Protein AF-A0A973TZC6-F1 (afdb_monomer)

Radius of gyration: 16.36 Å; Cα contacts (8 Å, |Δi|>4): 238; chains: 1; bounding box: 35×30×50 Å

pLDDT: mean 94.46, std 5.79, range [71.88, 98.69]

Secondary structure (DSSP, 8-state):
---TTS-HHHHHHHHHHHHHH-EEEEEEE-SS-EE-SS-EE-TT-EEEEETTEEEEEE-TTS-HHHHHHHHHHHHHTT--SEEEEEE-TTPPTTHHHHHHHHHHHH-TT-EEEEEE---SS-SEEEEE-

Nearest PDB structures (foldseek):
  6w6b-assembly1_A-2  TM=8.109E-01  e=1.548E-09  Staphylococcus aureus
  7w7h-assembly1_A  TM=8.227E-01  e=3.099E-09  Streptococcus suis 05ZYH33
  7w7h-assembly1_B  TM=8.315E-01  e=3.989E-09  Streptococcus suis 05ZYH33
  2dyy-assembly1_A  TM=4.878E-01  e=4.419E-02  Pyrococcus horikoshii
  8grw-assembly1_A  TM=5.339E-01  e=7.102E-01  Spiroplasma melliferum KC3

Solvent-accessible surface area (backbone atoms only — not comparable to full-atom values): 7081 Å² total; per-residue (Å²): 117,84,55,96,90,54,57,72,69,58,32,52,49,52,45,50,50,52,62,68,62,45,44,50,33,36,32,28,64,34,85,50,70,47,83,52,91,76,43,76,48,42,58,48,21,34,34,28,26,48,82,86,40,60,73,42,78,44,61,59,87,55,62,65,40,62,52,48,43,54,45,48,53,60,59,44,72,83,51,58,46,37,39,40,37,31,32,14,68,75,38,65,87,63,36,68,55,50,40,52,58,47,34,59,72,79,38,67,79,42,46,79,49,77,44,90,59,62,38,84,78,32,32,30,39,36,38,36,68

Mean predicted aligned error: 4.31 Å

Foldseek 3Di:
DDDPPDDVVVVVVVVVVVVVLKKKKFKFADCAWDQAPVGIDHGQWIFIDTPNGTPDTGHNPDDSLVVVLVSVVVVCVVHFAEKEKEAEPPADPCSLVSNVVSCCPPPVSHYYHYDHNHHDGTRMMIMGD

Sequence (129 aa):
VHSPSRRAGDDAVAMAEAAAATRRGEVAVSDREAITWVGRCRPGDLLGMVDGEVVLIEPGDAEVGALACRLVDRMLASGGELVTVLLGRAAPDGVERVLEDHLRVAHPEVELAAYDGGQRDALLIVGVE

Structure (mmCIF, N/CA/C/O backbone):
data_AF-A0A973TZC6-F1
#
_entry.id   AF-A0A973TZC6-F1
#
loop_
_atom_site.group_PDB
_atom_site.id
_atom_site.type_symbol
_atom_site.label_atom_id
_atom_site.label_alt_id
_atom_site.label_comp_id
_atom_site.label_asym_id
_atom_site.label_entity_id
_atom_site.label_seq_id
_atom_site.pdbx_PDB_ins_code
_atom_site.Cartn_x
_atom_site.Cartn_y
_atom_site.Cartn_z
_atom_site.occupancy
_atom_site.B_iso_or_equiv
_atom_site.auth_seq_id
_atom_site.auth_comp_id
_atom_site.auth_asym_id
_atom_site.auth_atom_id
_atom_site.pdbx_PDB_model_num
ATOM 1 N N . VAL A 1 1 ? 13.410 -1.635 -21.135 1.00 71.88 1 VAL A N 1
ATOM 2 C CA . VAL A 1 1 ? 13.694 -3.091 -21.237 1.00 71.88 1 VAL A CA 1
ATOM 3 C C . VAL A 1 1 ? 14.216 -3.517 -22.617 1.00 71.88 1 VAL A C 1
ATOM 5 O O . VAL A 1 1 ? 15.305 -4.075 -22.668 1.00 71.88 1 VAL A O 1
ATOM 8 N N . HIS A 1 2 ? 13.549 -3.180 -23.732 1.00 77.81 2 HIS A N 1
ATOM 9 C CA . HIS A 1 2 ? 14.018 -3.514 -25.092 1.00 77.81 2 HIS A CA 1
ATOM 10 C C . HIS A 1 2 ? 15.199 -2.652 -25.584 1.00 77.81 2 HIS A C 1
ATOM 12 O O . HIS A 1 2 ? 15.253 -1.444 -25.335 1.00 77.81 2 HIS A O 1
ATOM 18 N N . SER A 1 3 ? 16.130 -3.246 -26.334 1.00 77.12 3 SER A N 1
ATOM 19 C CA . SER A 1 3 ? 17.076 -2.504 -27.180 1.00 77.12 3 SER A CA 1
ATOM 20 C C . SER A 1 3 ? 17.293 -3.220 -28.516 1.00 77.12 3 SER A C 1
ATOM 22 O O . SER A 1 3 ? 17.674 -4.387 -28.503 1.00 77.12 3 SER A O 1
ATOM 24 N N . PRO A 1 4 ? 17.157 -2.535 -29.669 1.00 75.81 4 PRO A N 1
ATOM 25 C CA . PRO A 1 4 ? 17.226 -3.175 -30.991 1.00 75.81 4 PRO A CA 1
ATOM 26 C C . PRO A 1 4 ? 18.561 -3.868 -31.308 1.00 75.81 4 PRO A C 1
ATOM 28 O O . PRO A 1 4 ? 18.628 -4.708 -32.199 1.00 75.81 4 PRO A O 1
ATOM 31 N N . SER A 1 5 ? 19.633 -3.492 -30.607 1.00 83.38 5 SER A N 1
ATOM 32 C CA . SER A 1 5 ? 20.976 -4.064 -30.739 1.00 83.38 5 SER A CA 1
ATOM 33 C C . SER A 1 5 ? 21.244 -5.261 -29.815 1.00 83.38 5 SER A C 1
ATOM 35 O O . SER A 1 5 ? 22.277 -5.914 -29.972 1.00 83.38 5 SER A O 1
ATOM 37 N N . ARG A 1 6 ? 20.349 -5.555 -28.858 1.00 78.50 6 ARG A N 1
ATOM 38 C CA . ARG A 1 6 ? 20.434 -6.705 -27.942 1.00 78.50 6 ARG A CA 1
ATOM 39 C C . ARG A 1 6 ? 19.660 -7.902 -28.488 1.00 78.50 6 ARG A C 1
ATOM 41 O O . ARG A 1 6 ? 18.758 -7.763 -29.313 1.00 78.50 6 ARG A O 1
ATOM 48 N N . ARG A 1 7 ? 20.027 -9.110 -28.047 1.00 85.81 7 ARG A N 1
ATOM 49 C CA . ARG A 1 7 ? 19.280 -10.321 -28.409 1.00 85.81 7 ARG A CA 1
ATOM 50 C C . ARG A 1 7 ? 17.976 -10.352 -27.619 1.00 85.81 7 ARG A C 1
ATOM 52 O O . ARG A 1 7 ? 17.956 -10.009 -26.444 1.00 85.81 7 ARG A O 1
ATOM 59 N N . ALA A 1 8 ? 16.916 -10.878 -28.227 1.00 83.88 8 ALA A N 1
ATOM 60 C CA . ALA A 1 8 ? 15.622 -11.029 -27.557 1.00 83.88 8 ALA A CA 1
ATOM 61 C C . ALA A 1 8 ? 15.699 -11.852 -26.252 1.00 83.88 8 ALA A C 1
ATOM 63 O O . ALA A 1 8 ? 14.941 -11.600 -25.323 1.00 83.88 8 ALA A O 1
ATOM 64 N N . GLY A 1 9 ? 16.629 -12.813 -26.160 1.00 85.56 9 GLY A N 1
ATOM 65 C CA . GLY A 1 9 ? 16.868 -13.566 -24.924 1.00 85.56 9 GLY A CA 1
ATOM 66 C C . GLY A 1 9 ? 17.383 -12.697 -23.772 1.00 85.56 9 GLY A C 1
ATOM 67 O O . GLY A 1 9 ? 16.962 -12.894 -22.638 1.00 85.56 9 GLY A O 1
ATOM 68 N N . ASP A 1 10 ? 18.221 -11.701 -24.064 1.00 85.00 10 ASP A N 1
ATOM 69 C CA . ASP A 1 10 ? 18.746 -10.774 -23.055 1.00 85.00 10 ASP A CA 1
ATOM 70 C C . ASP A 1 10 ? 17.639 -9.828 -22.569 1.00 85.00 10 ASP A C 1
ATOM 72 O O . ASP A 1 10 ? 17.547 -9.523 -21.383 1.00 85.00 10 ASP A O 1
ATOM 76 N N . ASP A 1 11 ? 16.750 -9.410 -23.476 1.00 85.38 11 ASP A N 1
ATOM 77 C CA . ASP A 1 11 ? 15.562 -8.631 -23.119 1.00 85.38 11 ASP A CA 1
ATOM 78 C C . ASP A 1 11 ? 14.616 -9.433 -22.215 1.00 85.38 11 ASP A C 1
ATOM 80 O O . ASP A 1 11 ? 14.095 -8.885 -21.249 1.00 85.38 11 ASP A O 1
ATOM 84 N N . ALA A 1 12 ? 14.428 -10.731 -22.478 1.00 87.06 12 ALA A N 1
ATOM 85 C CA . ALA A 1 12 ? 13.601 -11.595 -21.636 1.00 87.06 12 ALA A CA 1
ATOM 86 C C . ALA A 1 12 ? 14.176 -11.753 -20.218 1.00 87.06 12 ALA A C 1
ATOM 88 O O . ALA A 1 12 ? 13.416 -11.725 -19.251 1.00 87.06 12 ALA A O 1
ATOM 89 N N . VAL A 1 13 ? 15.503 -11.871 -20.084 1.00 87.88 13 VAL A N 1
ATOM 90 C CA . VAL A 1 13 ? 16.173 -11.894 -18.773 1.00 87.88 13 VAL A CA 1
ATOM 91 C C . VAL A 1 13 ? 15.980 -10.562 -18.055 1.00 87.88 13 VAL A C 1
ATOM 93 O O . VAL A 1 13 ? 15.507 -10.560 -16.925 1.00 87.88 13 VAL A O 1
ATOM 96 N N . ALA A 1 14 ? 16.231 -9.437 -18.727 1.00 85.25 14 ALA A N 1
ATOM 97 C CA . ALA A 1 14 ? 16.044 -8.113 -18.136 1.00 85.25 14 ALA A CA 1
ATOM 98 C C . ALA A 1 14 ? 14.584 -7.850 -17.716 1.00 85.25 14 ALA A C 1
ATOM 100 O O . ALA A 1 14 ? 14.337 -7.232 -16.685 1.00 85.25 14 ALA A O 1
ATOM 101 N N . MET A 1 15 ? 13.601 -8.333 -18.487 1.00 85.56 15 MET A N 1
ATOM 102 C CA . MET A 1 15 ? 12.182 -8.273 -18.112 1.00 85.56 15 MET A CA 1
ATOM 103 C C . MET A 1 15 ? 11.881 -9.122 -16.877 1.00 85.56 15 MET A C 1
ATOM 105 O O . MET A 1 15 ? 11.141 -8.679 -16.003 1.00 85.56 15 MET A O 1
ATOM 109 N N . ALA A 1 16 ? 12.438 -10.331 -16.802 1.00 86.00 16 ALA A N 1
ATOM 110 C CA . ALA A 1 16 ? 12.255 -11.208 -15.653 1.00 86.00 16 ALA A CA 1
ATOM 111 C C . ALA A 1 16 ? 12.906 -10.632 -14.387 1.00 86.00 16 ALA A C 1
ATOM 113 O O . ALA A 1 16 ? 12.303 -10.687 -13.321 1.00 86.00 16 ALA A O 1
ATOM 114 N N . GLU A 1 17 ? 14.098 -10.044 -14.508 1.00 86.38 17 GLU A N 1
ATOM 115 C CA . GLU A 1 17 ? 14.784 -9.355 -13.410 1.00 86.38 17 GLU A CA 1
ATOM 116 C C . GLU A 1 17 ? 13.987 -8.142 -12.925 1.00 86.38 17 GLU A C 1
ATOM 118 O O . GLU A 1 17 ? 13.787 -7.998 -11.722 1.00 86.38 17 GLU A O 1
ATOM 123 N N . ALA A 1 18 ? 13.463 -7.320 -13.840 1.00 82.94 18 ALA A N 1
ATOM 124 C CA . ALA A 1 18 ? 12.602 -6.195 -13.484 1.00 82.94 18 ALA A CA 1
ATOM 125 C C . ALA A 1 18 ? 11.326 -6.663 -12.767 1.00 82.94 18 ALA A C 1
ATOM 127 O O . ALA A 1 18 ? 10.998 -6.156 -11.700 1.00 82.94 18 ALA A O 1
ATOM 128 N N . ALA A 1 19 ? 10.651 -7.693 -13.291 1.00 82.50 19 ALA A N 1
ATOM 129 C CA . ALA A 1 19 ? 9.469 -8.269 -12.651 1.00 82.50 19 ALA A CA 1
ATOM 130 C C . ALA A 1 19 ? 9.777 -8.816 -11.245 1.00 82.50 19 ALA A C 1
ATOM 132 O O . ALA A 1 19 ? 8.990 -8.626 -10.321 1.00 82.50 19 ALA A O 1
ATOM 133 N N . ALA A 1 20 ? 10.931 -9.465 -11.067 1.00 81.56 20 ALA A N 1
ATOM 134 C CA . ALA A 1 20 ? 11.373 -9.985 -9.775 1.00 81.56 20 ALA A CA 1
ATOM 135 C C . ALA A 1 20 ? 11.792 -8.886 -8.782 1.00 81.56 20 ALA A C 1
ATOM 137 O O . ALA A 1 20 ? 11.775 -9.125 -7.577 1.00 81.56 20 ALA A O 1
ATOM 138 N N . ALA A 1 21 ? 12.180 -7.706 -9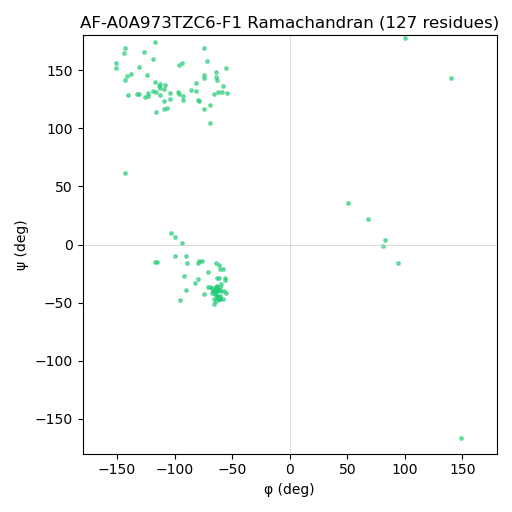.271 1.00 82.25 21 ALA A N 1
ATOM 139 C CA . ALA A 1 21 ? 12.541 -6.563 -8.438 1.00 82.25 21 ALA A CA 1
ATOM 140 C C . ALA A 1 21 ? 11.317 -5.803 -7.898 1.00 82.25 21 ALA A C 1
ATOM 142 O O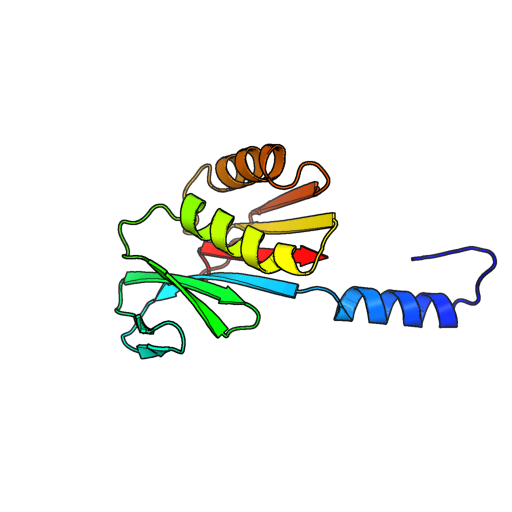 . ALA A 1 21 ? 11.465 -5.043 -6.936 1.00 82.25 21 ALA A O 1
ATOM 143 N N . THR A 1 22 ? 10.131 -6.026 -8.481 1.00 87.25 22 THR A N 1
ATOM 144 C CA . THR A 1 22 ? 8.889 -5.402 -8.015 1.00 87.25 22 THR A CA 1
ATOM 145 C C . THR A 1 22 ? 8.563 -5.840 -6.590 1.00 87.25 22 THR A C 1
ATOM 147 O O . THR A 1 22 ? 8.599 -7.024 -6.250 1.00 87.25 22 THR A O 1
ATOM 150 N N . ARG A 1 23 ? 8.256 -4.867 -5.733 1.00 93.69 23 ARG A N 1
ATOM 151 C CA . ARG A 1 23 ? 7.879 -5.094 -4.333 1.00 93.69 23 ARG A CA 1
ATOM 152 C C . ARG A 1 23 ? 6.401 -4.819 -4.156 1.00 93.69 23 ARG A C 1
ATOM 154 O O . ARG A 1 23 ? 5.897 -3.813 -4.656 1.00 93.69 23 ARG A O 1
ATOM 161 N N . ARG A 1 24 ? 5.712 -5.676 -3.400 1.00 95.88 24 ARG A N 1
ATOM 162 C CA . ARG A 1 24 ? 4.282 -5.526 -3.124 1.00 95.88 24 ARG A CA 1
ATOM 163 C C . ARG A 1 24 ? 4.048 -5.131 -1.673 1.00 95.88 24 ARG A C 1
ATOM 165 O O . ARG A 1 24 ? 4.562 -5.757 -0.751 1.00 95.88 24 ARG A O 1
ATOM 172 N N . GLY A 1 25 ? 3.189 -4.143 -1.479 1.00 97.88 25 GLY A N 1
ATOM 173 C CA . GLY A 1 25 ? 2.626 -3.789 -0.188 1.00 97.88 25 GLY A CA 1
ATOM 174 C C . GLY A 1 25 ? 1.107 -3.744 -0.229 1.00 97.88 25 GLY A C 1
ATOM 175 O O . GLY A 1 25 ? 0.490 -3.734 -1.296 1.00 97.88 25 GLY A O 1
ATOM 176 N N . GLU A 1 26 ? 0.490 -3.716 0.941 1.00 98.25 26 GLU A N 1
ATOM 177 C CA . GLU A 1 26 ? -0.945 -3.496 1.070 1.00 98.25 26 GLU A CA 1
ATOM 178 C C . GLU A 1 26 ? -1.302 -2.823 2.395 1.00 98.25 26 GLU A C 1
ATOM 180 O O . GLU A 1 26 ? -0.608 -2.970 3.403 1.00 98.25 26 GLU A O 1
ATOM 185 N N . VAL A 1 27 ? -2.408 -2.084 2.374 1.00 98.56 27 VAL A N 1
ATOM 186 C CA . VAL A 1 27 ? -3.064 -1.551 3.566 1.00 98.56 27 VAL A CA 1
ATOM 187 C C . VAL A 1 27 ? -4.408 -2.248 3.711 1.00 98.56 27 VAL A C 1
ATOM 189 O O . VAL A 1 27 ? -5.192 -2.271 2.762 1.00 98.56 27 VAL A O 1
ATOM 192 N N . ALA A 1 28 ? -4.691 -2.802 4.886 1.00 98.12 28 ALA A N 1
ATOM 193 C CA . ALA A 1 28 ? -5.931 -3.525 5.166 1.00 98.12 28 ALA A CA 1
ATOM 194 C C . ALA A 1 28 ? -6.408 -3.292 6.604 1.00 98.12 28 ALA A C 1
ATOM 196 O O . ALA A 1 28 ? -5.653 -2.821 7.451 1.00 98.12 28 ALA A O 1
ATOM 197 N N . VAL A 1 29 ? -7.665 -3.639 6.882 1.00 98.12 29 VAL A N 1
ATOM 198 C CA . VAL A 1 29 ? -8.225 -3.638 8.239 1.00 98.12 29 VAL A CA 1
ATOM 199 C C . VAL A 1 29 ? -8.133 -5.054 8.797 1.00 98.12 29 VAL A C 1
ATOM 201 O O . VAL A 1 29 ? -8.568 -6.002 8.145 1.00 98.12 29 VAL A O 1
ATOM 204 N N . SER A 1 30 ? -7.589 -5.212 10.000 1.00 97.62 30 SER A N 1
ATOM 205 C CA . SER A 1 30 ? -7.522 -6.512 10.666 1.00 97.62 30 SER A CA 1
ATOM 206 C C . SER A 1 30 ? -8.927 -7.010 11.008 1.00 97.62 30 SER A C 1
ATOM 208 O O . SER A 1 30 ? -9.706 -6.309 11.652 1.00 97.62 30 SER A O 1
ATOM 210 N N . ASP A 1 31 ? -9.258 -8.242 10.637 1.00 96.12 31 ASP A N 1
ATOM 211 C CA . ASP A 1 31 ? -10.537 -8.886 10.966 1.00 96.12 31 ASP A CA 1
ATOM 212 C C . ASP A 1 31 ? -10.500 -9.643 12.304 1.00 96.12 31 ASP A C 1
ATOM 214 O O . ASP A 1 31 ? -11.535 -9.989 12.880 1.00 96.12 31 ASP A O 1
ATOM 218 N N . ARG A 1 32 ? -9.293 -9.894 12.816 1.00 95.25 32 ARG A N 1
ATOM 219 C CA . ARG A 1 32 ? -9.036 -10.730 13.988 1.00 95.25 32 ARG A CA 1
ATOM 220 C C . ARG A 1 32 ? -7.902 -10.182 14.844 1.00 95.25 32 ARG A C 1
ATOM 222 O O . ARG A 1 32 ? -7.163 -9.283 14.454 1.00 95.25 32 ARG A O 1
ATOM 229 N N . GLU A 1 33 ? -7.769 -10.756 16.032 1.00 97.12 33 GLU A N 1
ATOM 230 C CA . GLU A 1 33 ? -6.623 -10.521 16.907 1.00 97.12 33 GLU A CA 1
ATOM 231 C C . GLU A 1 33 ? -5.477 -11.477 16.547 1.00 97.12 33 GLU A C 1
ATOM 233 O O . GLU A 1 33 ? -5.699 -12.682 16.391 1.00 97.12 33 GLU A O 1
ATOM 238 N N . ALA A 1 34 ? -4.252 -10.960 16.431 1.00 96.44 34 ALA A N 1
ATOM 239 C CA . ALA A 1 34 ? -3.064 -11.767 16.154 1.00 96.44 34 ALA A CA 1
ATOM 240 C C . ALA A 1 34 ? -1.785 -11.147 16.742 1.00 96.44 34 ALA A C 1
ATOM 242 O O . ALA A 1 34 ? -1.698 -9.941 16.970 1.00 96.44 34 ALA A O 1
ATOM 243 N N . ILE A 1 35 ? -0.773 -11.987 16.984 1.00 97.25 35 ILE A N 1
ATOM 244 C CA . ILE A 1 35 ? 0.596 -11.541 17.279 1.00 97.25 35 ILE A CA 1
ATOM 245 C C . ILE A 1 35 ? 1.373 -11.492 15.966 1.00 97.25 35 ILE A C 1
ATOM 247 O O . ILE A 1 35 ? 1.465 -12.500 15.269 1.00 97.25 35 ILE A O 1
ATOM 251 N N . THR A 1 36 ? 1.939 -10.330 15.660 1.00 95.62 36 THR A N 1
ATOM 252 C CA . THR A 1 36 ? 2.805 -10.075 14.503 1.00 95.62 36 THR A CA 1
ATOM 253 C C . THR A 1 36 ? 4.206 -9.684 14.979 1.00 95.62 36 THR A C 1
ATOM 255 O O . THR A 1 36 ? 4.423 -9.460 16.174 1.00 95.62 36 THR A O 1
ATOM 258 N N . TRP A 1 37 ? 5.153 -9.531 14.053 1.00 91.19 37 TRP A N 1
ATOM 259 C CA . TRP A 1 37 ? 6.494 -9.021 14.358 1.00 91.19 37 TRP A CA 1
ATOM 260 C C . TRP A 1 37 ? 6.503 -7.580 14.882 1.00 91.19 37 TRP A C 1
ATOM 262 O O . TRP A 1 37 ? 7.383 -7.216 15.659 1.00 91.19 37 TRP A O 1
ATOM 272 N N . VAL A 1 38 ? 5.521 -6.770 14.482 1.00 95.62 38 VAL A N 1
ATOM 273 C CA . VAL A 1 38 ? 5.366 -5.373 14.921 1.00 95.62 38 VAL A CA 1
ATOM 274 C C . VAL A 1 38 ? 4.728 -5.301 16.307 1.00 95.62 38 VAL A C 1
ATOM 276 O O . VAL A 1 38 ? 4.992 -4.380 17.077 1.00 95.62 38 VAL A O 1
ATOM 279 N N . GLY A 1 39 ? 3.898 -6.286 16.641 1.00 96.62 39 GLY A N 1
ATOM 280 C CA . GLY A 1 39 ? 3.162 -6.345 17.893 1.00 96.62 39 GLY A CA 1
ATOM 281 C C . GLY A 1 39 ? 1.817 -7.042 17.740 1.00 96.62 39 GLY A C 1
ATOM 282 O O . GLY A 1 39 ? 1.536 -7.708 16.742 1.00 96.62 39 GLY A O 1
ATOM 283 N N . ARG A 1 40 ? 0.971 -6.901 18.759 1.00 97.50 40 ARG A N 1
ATOM 284 C CA . ARG A 1 40 ? -0.396 -7.425 18.732 1.00 97.50 40 ARG A CA 1
ATOM 285 C C . ARG A 1 40 ? -1.288 -6.482 17.924 1.00 97.50 40 ARG A C 1
ATOM 287 O O . ARG A 1 40 ? -1.392 -5.323 18.306 1.00 97.50 40 ARG A O 1
ATOM 294 N N . CYS A 1 41 ? -1.955 -6.992 16.894 1.00 97.81 41 CYS A N 1
ATOM 295 C CA . CYS A 1 41 ? -3.088 -6.310 16.268 1.00 97.81 41 CYS A CA 1
ATOM 296 C C . CYS A 1 41 ? -4.406 -6.837 16.840 1.00 97.81 41 CYS A C 1
ATOM 298 O O . CYS A 1 41 ? -4.485 -7.972 17.325 1.00 97.81 41 CYS A O 1
ATOM 300 N N . ARG A 1 42 ? -5.441 -6.008 16.784 1.00 98.19 42 ARG A N 1
ATOM 301 C CA . ARG A 1 42 ? -6.817 -6.294 17.185 1.00 98.19 42 ARG A CA 1
ATOM 302 C C . ARG A 1 42 ? -7.751 -6.159 15.981 1.00 98.19 42 ARG A C 1
ATOM 304 O O . ARG A 1 42 ? -7.400 -5.476 15.022 1.00 98.19 42 ARG A O 1
ATOM 311 N N . PRO A 1 43 ? -8.952 -6.760 16.028 1.00 98.12 43 PRO A N 1
ATOM 312 C CA . PRO A 1 43 ? -9.972 -6.497 15.022 1.00 98.12 43 PRO A CA 1
ATOM 313 C C . PRO A 1 43 ? -10.245 -4.991 14.909 1.00 98.12 43 PRO A C 1
ATOM 315 O O . PRO A 1 43 ? -10.470 -4.330 15.924 1.00 98.12 43 PRO A O 1
ATOM 318 N N . GLY A 1 44 ? -10.237 -4.470 13.686 1.00 97.88 44 GLY A N 1
ATOM 319 C CA . GLY A 1 44 ? -10.416 -3.054 13.372 1.00 97.88 44 GLY A CA 1
ATOM 320 C C . GLY A 1 44 ? -9.121 -2.256 13.223 1.00 97.88 44 GLY A C 1
ATOM 321 O O . GLY A 1 44 ? -9.178 -1.180 12.640 1.00 97.88 44 GLY A O 1
ATOM 322 N N . ASP A 1 45 ? -7.973 -2.758 13.688 1.00 98.50 45 ASP A N 1
ATOM 323 C CA . ASP A 1 45 ? -6.694 -2.064 13.493 1.00 98.50 45 ASP A CA 1
ATOM 324 C C . ASP A 1 45 ? -6.345 -1.974 12.002 1.00 98.50 45 ASP A C 1
ATOM 326 O O . ASP A 1 45 ? -6.590 -2.908 11.232 1.00 98.50 45 ASP A O 1
ATOM 330 N N . LEU A 1 46 ? -5.727 -0.867 11.600 1.00 98.50 46 LEU A N 1
ATOM 331 C CA . LEU A 1 46 ? -5.156 -0.711 10.273 1.00 98.50 46 LEU A CA 1
ATOM 332 C C . LEU A 1 46 ? -3.779 -1.373 10.220 1.00 98.50 46 LEU A C 1
ATOM 334 O O . LEU A 1 46 ? -2.921 -1.153 11.076 1.00 98.50 46 LEU A O 1
ATOM 338 N N . LEU A 1 47 ? -3.554 -2.169 9.183 1.00 98.56 47 LEU A N 1
ATOM 339 C CA . LEU A 1 47 ? -2.323 -2.912 8.958 1.00 98.56 47 LEU A CA 1
ATOM 340 C C . LEU A 1 47 ? -1.655 -2.410 7.685 1.00 98.56 47 LEU A C 1
ATOM 342 O O . LEU A 1 47 ? -2.300 -2.333 6.643 1.00 98.56 47 LEU A O 1
ATOM 346 N N . GLY A 1 48 ? -0.359 -2.115 7.764 1.00 98.44 48 GLY A N 1
ATOM 347 C CA . GLY A 1 48 ? 0.504 -1.962 6.595 1.00 98.44 48 GLY A CA 1
ATOM 348 C C . GLY A 1 48 ? 1.372 -3.204 6.446 1.00 98.44 48 GLY A C 1
ATOM 349 O O . GLY A 1 48 ? 2.068 -3.588 7.391 1.00 98.44 48 GLY A O 1
ATOM 350 N N . MET A 1 49 ? 1.329 -3.831 5.277 1.00 98.25 49 MET A N 1
ATOM 351 C CA . MET A 1 49 ? 2.006 -5.091 4.984 1.00 98.25 49 MET A CA 1
ATOM 352 C C . MET A 1 49 ? 2.935 -4.956 3.781 1.00 98.25 49 MET A C 1
ATOM 354 O O . MET A 1 49 ? 2.621 -4.234 2.839 1.00 98.25 49 MET A O 1
ATOM 358 N N . VAL A 1 50 ? 4.059 -5.671 3.808 1.00 97.06 50 VAL A N 1
ATOM 359 C CA . VAL A 1 50 ? 4.973 -5.858 2.667 1.00 97.06 50 VAL A CA 1
ATOM 360 C C . VAL A 1 50 ? 5.161 -7.354 2.478 1.00 97.06 50 VAL A C 1
ATOM 362 O O . VAL A 1 50 ? 5.456 -8.053 3.443 1.00 97.06 50 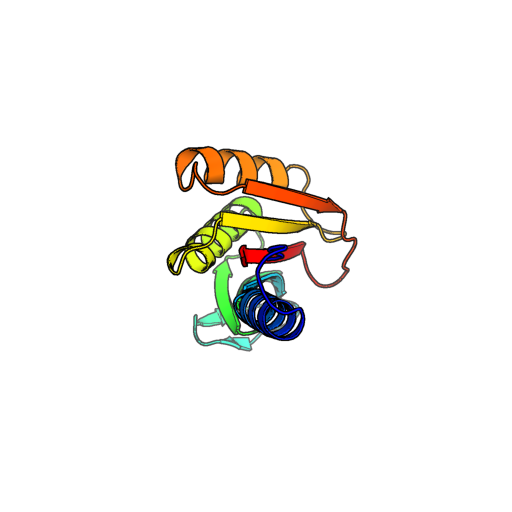VAL A O 1
ATOM 365 N N . ASP A 1 51 ? 4.933 -7.849 1.263 1.00 93.62 51 ASP A N 1
ATOM 366 C CA . ASP A 1 51 ? 5.014 -9.276 0.920 1.00 93.62 51 ASP A CA 1
ATOM 367 C C . ASP A 1 51 ? 4.221 -10.199 1.874 1.00 93.62 51 ASP A C 1
ATOM 369 O O . ASP A 1 51 ? 4.619 -11.323 2.171 1.00 93.62 51 ASP A O 1
ATOM 373 N N . GLY A 1 52 ? 3.070 -9.714 2.358 1.00 93.69 52 GLY A N 1
ATOM 374 C CA . GLY A 1 52 ? 2.181 -10.435 3.280 1.00 93.69 52 GLY A CA 1
ATOM 375 C C . GLY A 1 52 ? 2.594 -10.380 4.755 1.00 93.69 52 GLY A C 1
ATOM 376 O O . GLY A 1 52 ? 1.877 -10.902 5.607 1.00 93.69 52 GLY A O 1
ATOM 377 N N . GLU A 1 53 ? 3.708 -9.725 5.079 1.00 96.44 53 GLU A N 1
ATOM 378 C CA . GLU A 1 53 ? 4.180 -9.546 6.449 1.00 96.44 53 GLU A CA 1
ATOM 379 C C . GLU A 1 53 ? 3.764 -8.178 6.992 1.00 96.44 53 GLU A C 1
ATOM 381 O O . GLU A 1 53 ? 3.979 -7.143 6.359 1.00 96.44 53 GLU A O 1
ATOM 386 N N . VAL A 1 54 ? 3.194 -8.156 8.200 1.00 97.88 54 VAL A N 1
ATOM 387 C CA . VAL A 1 54 ? 2.799 -6.911 8.874 1.00 97.88 54 VAL A CA 1
ATOM 388 C C . VAL A 1 54 ? 4.048 -6.140 9.284 1.00 97.88 54 VAL A C 1
ATOM 390 O O . VAL A 1 54 ? 4.853 -6.620 10.082 1.00 97.88 54 VAL A O 1
ATOM 393 N N . VAL A 1 55 ? 4.184 -4.923 8.758 1.00 97.88 55 VAL A N 1
ATOM 394 C CA . VAL A 1 55 ? 5.302 -4.008 9.032 1.00 97.88 55 VAL A CA 1
ATOM 395 C C . VAL A 1 55 ? 4.874 -2.731 9.754 1.00 97.88 55 VAL A C 1
ATOM 397 O 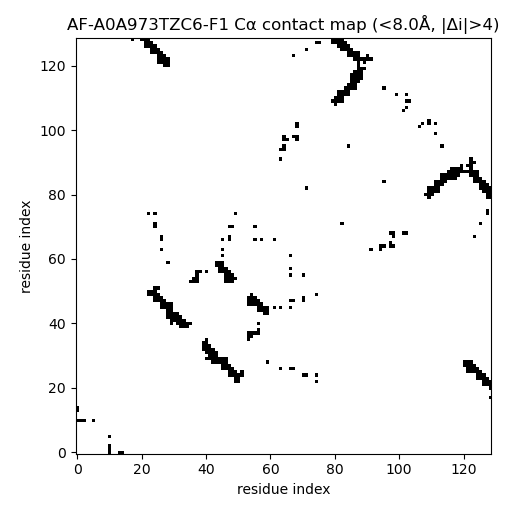O . VAL A 1 55 ? 5.733 -2.039 10.302 1.00 97.88 55 VAL A O 1
ATOM 400 N N . LEU A 1 56 ? 3.570 -2.438 9.785 1.00 98.25 56 LEU A N 1
ATOM 401 C CA . LEU A 1 56 ? 2.954 -1.299 10.465 1.00 98.25 56 LEU A CA 1
ATOM 402 C C . LEU A 1 56 ? 1.599 -1.714 11.063 1.00 98.25 56 LEU A C 1
ATOM 404 O O . LEU A 1 56 ? 0.853 -2.459 10.429 1.00 98.25 56 LEU A O 1
ATOM 408 N N . ILE A 1 57 ? 1.282 -1.212 12.259 1.00 98.44 57 ILE A N 1
ATOM 409 C CA . ILE A 1 57 ? -0.027 -1.355 12.914 1.00 98.44 57 ILE A CA 1
ATOM 410 C C . ILE A 1 57 ? -0.434 0.027 13.412 1.00 98.44 57 ILE A C 1
ATOM 412 O O . ILE A 1 57 ? 0.354 0.671 14.102 1.00 98.44 57 ILE A O 1
ATOM 416 N N . GLU A 1 58 ? -1.652 0.448 13.097 1.00 98.31 58 GLU A N 1
ATOM 417 C CA . GLU A 1 58 ? -2.271 1.657 13.634 1.00 98.31 58 GLU A CA 1
ATOM 418 C C . GLU A 1 58 ? -3.687 1.349 14.145 1.00 98.31 58 GLU A C 1
ATOM 420 O O . GLU A 1 58 ? -4.330 0.421 13.648 1.00 98.31 58 GLU A O 1
ATOM 425 N N . PRO A 1 59 ? -4.199 2.103 15.130 1.00 97.56 59 PRO A N 1
ATOM 426 C CA . PRO A 1 59 ? -5.593 2.000 15.550 1.00 97.56 59 PRO A CA 1
ATOM 427 C C . PRO A 1 59 ? -6.574 2.211 14.387 1.00 97.56 59 PRO A C 1
ATOM 429 O O . PRO A 1 59 ? -6.282 2.931 13.435 1.00 97.56 59 PRO A O 1
ATOM 432 N N . GLY A 1 60 ? -7.765 1.614 14.475 1.00 94.25 60 GLY A N 1
ATOM 433 C CA . GLY A 1 60 ? -8.780 1.689 13.413 1.00 94.25 60 GLY A CA 1
ATOM 434 C C . GLY A 1 60 ? -9.350 3.081 13.115 1.00 94.25 60 GLY A C 1
ATOM 435 O O . GLY A 1 60 ? -9.977 3.267 12.077 1.00 94.25 60 GLY A O 1
ATOM 436 N N . ASP A 1 61 ? -9.157 4.050 14.012 1.00 95.12 61 ASP A N 1
ATOM 437 C CA . ASP A 1 61 ? -9.531 5.458 13.835 1.00 95.12 61 ASP A CA 1
ATOM 438 C C . ASP A 1 61 ? -8.384 6.327 13.292 1.00 95.12 61 ASP A C 1
ATOM 440 O O . ASP A 1 61 ? -8.555 7.534 13.120 1.00 95.12 61 ASP A O 1
ATOM 444 N N . ALA A 1 62 ? -7.220 5.732 13.013 1.00 97.25 62 ALA A N 1
ATOM 445 C CA . ALA A 1 62 ? -6.114 6.427 12.379 1.00 97.25 62 ALA A CA 1
ATOM 446 C C . ALA A 1 62 ? -6.389 6.715 10.893 1.00 97.25 62 ALA A C 1
ATOM 448 O O . ALA A 1 62 ? -7.177 6.051 10.219 1.00 97.25 62 ALA A O 1
ATOM 449 N N . GLU A 1 63 ? -5.680 7.706 10.359 1.00 97.44 63 GLU A N 1
ATOM 450 C CA . GLU A 1 63 ? -5.803 8.113 8.962 1.00 97.44 63 GLU A CA 1
ATOM 451 C C . GLU A 1 63 ? -5.134 7.099 8.023 1.00 97.44 63 GLU A C 1
ATOM 453 O O . GLU A 1 63 ? -3.909 6.931 8.023 1.00 97.44 63 GLU A O 1
ATOM 458 N N . VAL A 1 64 ? -5.934 6.469 7.157 1.00 98.25 64 VAL A N 1
ATOM 459 C CA . VAL A 1 64 ? -5.460 5.485 6.166 1.00 98.25 64 VAL A CA 1
ATOM 460 C C 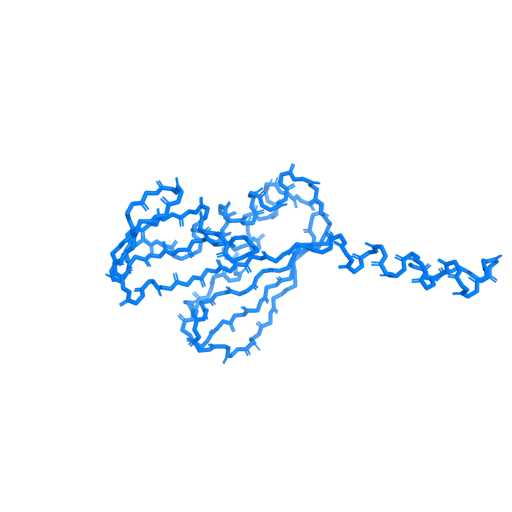. VAL A 1 64 ? -4.383 6.080 5.256 1.00 98.25 64 VAL A C 1
ATOM 462 O O . VAL A 1 64 ? -3.390 5.413 4.973 1.00 98.25 64 VAL A O 1
ATOM 465 N N . GLY A 1 65 ? -4.533 7.342 4.837 1.00 98.19 65 GLY A N 1
ATOM 466 C CA . GLY A 1 65 ? -3.542 8.023 3.998 1.00 98.19 65 GLY A CA 1
ATOM 467 C C . GLY A 1 65 ? -2.184 8.174 4.676 1.00 98.19 65 GLY A C 1
ATOM 468 O O . GLY A 1 65 ? -1.159 7.927 4.050 1.00 98.19 65 GLY A O 1
ATOM 469 N N . ALA A 1 66 ? -2.157 8.475 5.977 1.00 98.31 66 ALA A N 1
ATOM 470 C CA . ALA A 1 66 ? -0.906 8.581 6.724 1.00 98.31 66 ALA A CA 1
ATOM 471 C C . ALA A 1 66 ? -0.196 7.221 6.849 1.00 98.31 66 ALA A C 1
ATOM 473 O O . ALA A 1 66 ? 1.027 7.137 6.703 1.00 98.31 66 ALA A O 1
ATOM 474 N N . LEU A 1 67 ? -0.955 6.144 7.083 1.00 98.69 67 LEU A N 1
ATOM 475 C CA . LEU A 1 67 ? -0.417 4.784 7.082 1.00 98.69 67 LEU A CA 1
ATOM 476 C C . LEU A 1 67 ? 0.108 4.385 5.695 1.00 98.69 67 LEU A C 1
ATOM 478 O O . LEU A 1 67 ? 1.194 3.812 5.602 1.00 98.69 67 LEU A O 1
ATOM 482 N N . ALA A 1 68 ? -0.627 4.717 4.630 1.00 98.56 68 ALA A N 1
ATOM 483 C CA . ALA A 1 68 ? -0.223 4.448 3.255 1.00 98.56 68 ALA A CA 1
ATOM 484 C C . ALA A 1 68 ? 1.085 5.170 2.894 1.00 98.56 68 ALA A C 1
ATOM 486 O O . ALA A 1 68 ? 1.994 4.525 2.377 1.00 98.56 68 ALA A O 1
ATOM 487 N N . CYS A 1 69 ? 1.234 6.454 3.242 1.00 98.69 69 CYS A N 1
ATOM 488 C CA . CYS A 1 69 ? 2.486 7.190 3.034 1.00 98.69 69 CYS A CA 1
ATOM 489 C C . CYS A 1 69 ? 3.665 6.514 3.744 1.00 98.69 69 CYS A C 1
ATOM 491 O O . CYS A 1 69 ? 4.691 6.251 3.126 1.00 98.69 69 CYS A O 1
ATOM 493 N N . ARG A 1 70 ? 3.499 6.129 5.017 1.00 98.56 70 ARG A N 1
ATOM 494 C CA . ARG A 1 70 ? 4.552 5.422 5.769 1.00 98.56 70 ARG A CA 1
ATOM 495 C C . ARG A 1 70 ? 4.902 4.058 5.181 1.00 98.56 70 ARG A C 1
ATOM 497 O O . ARG A 1 70 ? 6.058 3.639 5.264 1.00 98.56 70 ARG A O 1
ATOM 504 N N . LEU A 1 71 ? 3.917 3.342 4.640 1.00 98.56 71 LEU A N 1
ATOM 505 C CA . LEU A 1 71 ? 4.153 2.075 3.954 1.00 98.56 71 LEU A CA 1
ATOM 506 C C . LEU A 1 71 ? 4.974 2.302 2.680 1.00 98.56 71 LEU A C 1
ATOM 508 O O . LEU A 1 71 ? 5.971 1.613 2.475 1.00 98.56 71 LEU A O 1
ATOM 512 N N . VAL A 1 72 ? 4.593 3.294 1.872 1.00 98.38 72 VAL A N 1
ATOM 513 C CA . VAL A 1 72 ? 5.296 3.660 0.636 1.00 98.38 72 VAL A CA 1
ATOM 514 C C . VAL A 1 72 ? 6.729 4.110 0.925 1.00 98.38 72 VAL A C 1
ATOM 516 O O . VAL A 1 72 ? 7.648 3.566 0.319 1.00 98.38 72 VAL A O 1
ATOM 519 N N . ASP A 1 73 ? 6.952 4.982 1.912 1.00 98.31 73 ASP A N 1
ATOM 520 C CA . ASP A 1 73 ? 8.297 5.410 2.335 1.00 98.31 73 ASP A CA 1
ATOM 521 C C . ASP A 1 73 ? 9.180 4.213 2.696 1.00 98.31 73 ASP A C 1
ATOM 523 O O . ASP A 1 73 ? 10.354 4.126 2.330 1.00 98.31 73 ASP A O 1
ATOM 527 N N . ARG A 1 74 ? 8.603 3.237 3.404 1.00 97.00 74 ARG A N 1
ATOM 528 C CA . ARG A 1 74 ? 9.315 2.018 3.779 1.00 97.00 74 ARG A CA 1
ATOM 529 C C . ARG A 1 74 ? 9.660 1.154 2.568 1.00 97.00 74 ARG A C 1
ATOM 531 O O . ARG A 1 74 ? 10.743 0.575 2.544 1.00 97.00 74 ARG A O 1
ATOM 538 N N . MET A 1 75 ? 8.766 1.046 1.588 1.00 97.31 75 MET A N 1
ATOM 539 C CA . MET A 1 75 ? 9.021 0.291 0.356 1.00 97.31 75 MET A CA 1
ATOM 540 C C . MET A 1 75 ? 10.071 0.981 -0.531 1.00 97.31 75 MET A C 1
ATOM 542 O O . MET A 1 75 ? 10.926 0.300 -1.105 1.00 97.31 75 MET A O 1
ATOM 546 N N . LEU A 1 76 ? 10.057 2.316 -0.575 1.00 97.06 76 LEU A N 1
ATOM 547 C CA . LEU A 1 76 ? 11.014 3.155 -1.305 1.00 97.06 76 LEU A CA 1
ATOM 548 C C . LEU A 1 76 ? 12.380 3.271 -0.620 1.00 97.06 76 LEU A C 1
ATOM 550 O O . LEU A 1 76 ? 13.353 3.653 -1.264 1.00 97.06 76 LEU A O 1
ATOM 554 N N . ALA A 1 77 ? 12.513 2.878 0.651 1.00 95.62 77 ALA A N 1
ATOM 555 C CA . ALA A 1 77 ? 13.797 2.891 1.360 1.00 95.62 77 ALA A CA 1
ATOM 556 C C . ALA A 1 77 ? 14.890 2.042 0.673 1.00 95.62 77 ALA A C 1
ATOM 558 O O . ALA A 1 77 ? 16.079 2.246 0.913 1.00 95.62 77 ALA A O 1
ATOM 559 N N . SER A 1 78 ? 14.489 1.089 -0.175 1.00 89.56 78 SER A N 1
ATOM 560 C CA . SER A 1 78 ? 15.386 0.259 -0.994 1.00 89.56 78 SER A CA 1
ATOM 561 C C . SER A 1 78 ? 15.522 0.727 -2.452 1.00 89.56 78 SER A C 1
ATOM 563 O O . SER A 1 78 ? 16.171 0.053 -3.250 1.00 89.56 78 SER A O 1
ATOM 565 N N . GLY A 1 79 ? 14.945 1.883 -2.788 1.00 91.75 79 GLY A N 1
ATOM 566 C CA . GLY A 1 79 ? 14.835 2.430 -4.138 1.00 91.75 79 GLY A CA 1
ATOM 567 C C . GLY A 1 79 ? 13.457 2.206 -4.764 1.00 91.75 79 GLY A C 1
ATOM 568 O O . GLY A 1 79 ? 12.576 1.575 -4.176 1.00 91.75 79 GLY A O 1
ATOM 569 N N . GLY A 1 80 ? 13.296 2.729 -5.973 1.00 92.62 80 GLY A N 1
ATOM 570 C CA . GLY A 1 80 ? 12.084 2.660 -6.785 1.00 92.62 80 GLY A CA 1
ATOM 571 C C . GLY A 1 80 ? 11.854 3.994 -7.485 1.00 92.62 80 GLY A C 1
ATOM 572 O O . GLY A 1 80 ? 12.166 5.040 -6.922 1.00 92.62 80 GLY A O 1
ATOM 573 N N . GLU A 1 81 ? 11.357 3.953 -8.711 1.00 94.25 81 GLU A N 1
ATOM 574 C CA . GLU A 1 81 ? 11.035 5.140 -9.516 1.00 94.25 81 GLU A CA 1
ATOM 575 C C . GLU A 1 81 ? 9.541 5.237 -9.836 1.00 94.25 81 GLU A C 1
ATOM 577 O O . GLU A 1 81 ? 9.057 6.307 -10.199 1.00 94.25 81 GLU A O 1
ATOM 582 N N . LEU A 1 82 ? 8.791 4.149 -9.640 1.00 96.06 82 LEU A N 1
ATOM 583 C CA . LEU A 1 82 ? 7.350 4.107 -9.846 1.00 96.06 82 LEU A CA 1
ATOM 584 C C . LEU A 1 82 ? 6.649 3.480 -8.640 1.00 96.06 82 LEU A C 1
ATO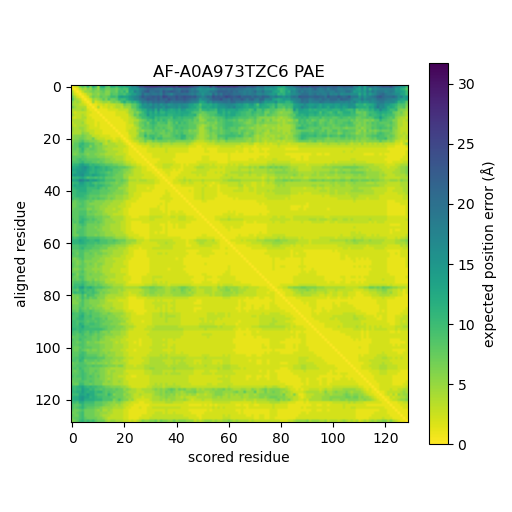M 586 O O . LEU A 1 82 ? 6.977 2.377 -8.203 1.00 96.06 82 LEU A O 1
ATOM 590 N N . VAL A 1 83 ? 5.628 4.171 -8.144 1.00 98.31 83 VAL A N 1
ATOM 591 C CA . VAL A 1 83 ? 4.660 3.663 -7.174 1.00 98.31 83 VAL A CA 1
ATOM 592 C C . VAL A 1 83 ? 3.326 3.488 -7.889 1.00 98.31 83 VAL A C 1
ATOM 594 O O . VAL A 1 83 ? 2.709 4.451 -8.339 1.00 98.31 83 VAL A O 1
ATOM 597 N N . THR A 1 84 ? 2.849 2.250 -7.970 1.00 97.88 84 THR A N 1
ATOM 598 C CA . THR A 1 84 ? 1.510 1.939 -8.480 1.00 97.88 84 THR A CA 1
ATOM 599 C C . THR A 1 84 ? 0.581 1.606 -7.324 1.00 97.88 84 THR A C 1
ATOM 601 O O . THR A 1 84 ? 0.906 0.767 -6.489 1.00 97.88 84 THR A O 1
ATOM 604 N N . VAL A 1 85 ? -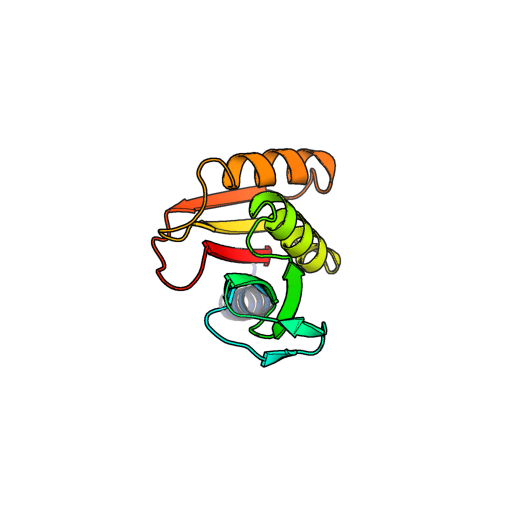0.598 2.220 -7.282 1.00 98.00 85 VAL A N 1
ATOM 605 C CA . VAL A 1 85 ? -1.587 2.035 -6.217 1.00 98.00 85 VAL A CA 1
ATOM 606 C C . VAL A 1 85 ? -2.912 1.580 -6.806 1.00 98.00 85 VAL A C 1
ATOM 608 O O . VAL A 1 85 ? -3.458 2.211 -7.708 1.00 98.00 85 VAL A O 1
ATOM 611 N N . LEU A 1 86 ? -3.453 0.490 -6.270 1.00 98.12 86 LEU A N 1
ATOM 612 C CA . LEU A 1 86 ? -4.804 0.025 -6.559 1.00 98.12 86 LEU A CA 1
ATOM 613 C C . LEU A 1 86 ? -5.692 0.297 -5.346 1.00 98.12 86 LEU A C 1
ATOM 615 O O . LEU A 1 86 ? -5.460 -0.257 -4.269 1.00 98.12 86 LEU A O 1
ATOM 619 N N . LEU A 1 87 ? -6.705 1.138 -5.532 1.00 98.19 87 LEU A N 1
ATOM 620 C CA . LEU A 1 87 ? -7.673 1.509 -4.507 1.00 98.19 87 LEU A CA 1
ATOM 621 C C . LEU A 1 87 ? -8.730 0.410 -4.359 1.00 98.19 87 LEU A C 1
ATOM 623 O O . LEU A 1 87 ? -9.387 0.006 -5.326 1.00 98.19 87 LEU A O 1
ATOM 627 N N . GLY A 1 88 ? -8.886 -0.090 -3.137 1.00 97.75 88 GLY A N 1
ATOM 628 C CA . GLY A 1 88 ? -9.925 -1.045 -2.778 1.00 97.75 88 GLY A CA 1
ATOM 629 C C . GLY A 1 88 ? -11.305 -0.401 -2.668 1.00 97.75 88 GLY A C 1
ATOM 630 O O . GLY A 1 88 ? -11.451 0.814 -2.612 1.00 97.75 88 GLY A O 1
ATOM 631 N N . ARG A 1 89 ? -12.356 -1.222 -2.569 1.00 96.69 89 ARG A N 1
ATOM 632 C CA . ARG A 1 89 ? -13.752 -0.735 -2.475 1.00 96.69 89 ARG A CA 1
ATOM 633 C C . ARG A 1 89 ? -14.029 0.121 -1.248 1.00 96.69 89 ARG A C 1
ATOM 635 O O . ARG A 1 89 ? -14.969 0.904 -1.268 1.00 96.69 89 ARG A O 1
ATOM 642 N N . ALA A 1 90 ? -13.289 -0.123 -0.174 1.00 95.88 90 ALA A N 1
ATOM 643 C CA . ALA A 1 90 ? -13.423 0.586 1.089 1.00 95.88 90 ALA A CA 1
ATOM 644 C C . ALA A 1 90 ? -12.307 1.626 1.291 1.00 95.88 90 ALA A C 1
ATOM 646 O O . ALA A 1 90 ? -12.174 2.150 2.394 1.00 95.88 90 ALA A O 1
ATOM 647 N N . ALA A 1 91 ? -11.498 1.906 0.259 1.00 96.81 91 ALA A N 1
ATOM 648 C CA . ALA A 1 91 ? -10.500 2.965 0.315 1.00 96.81 91 ALA A CA 1
ATOM 649 C C . ALA A 1 91 ? -11.190 4.310 0.603 1.00 96.81 91 ALA A C 1
ATOM 651 O O . ALA A 1 91 ? -12.187 4.619 -0.052 1.00 96.81 91 ALA A O 1
ATOM 652 N N . PRO A 1 92 ? -10.697 5.105 1.567 1.00 96.00 92 PRO A N 1
ATOM 653 C CA . PRO A 1 92 ? -11.217 6.449 1.778 1.00 96.00 92 PRO A CA 1
ATOM 654 C C . PRO A 1 92 ? -10.969 7.344 0.563 1.00 96.00 92 PRO A C 1
ATOM 656 O O . PRO A 1 92 ? -9.892 7.296 -0.036 1.00 96.00 92 PRO A O 1
ATOM 659 N N . ASP A 1 93 ? -11.945 8.193 0.247 1.00 95.06 93 ASP A N 1
ATOM 660 C CA . ASP A 1 93 ? -11.826 9.177 -0.827 1.00 95.06 93 ASP A CA 1
ATOM 661 C C . ASP A 1 93 ? -10.625 10.108 -0.589 1.00 95.06 93 ASP A C 1
ATOM 663 O O . ASP A 1 93 ? -10.415 10.610 0.518 1.00 95.06 93 ASP A O 1
ATOM 667 N N . GLY A 1 94 ? -9.849 10.378 -1.641 1.00 95.88 94 GLY A N 1
ATOM 668 C CA . GLY A 1 94 ? -8.730 11.318 -1.598 1.00 95.88 94 GLY A CA 1
ATOM 669 C C . GLY A 1 94 ? -7.427 10.743 -1.041 1.00 95.88 94 GLY A C 1
ATOM 670 O O . GLY A 1 94 ? -6.441 11.476 -0.938 1.00 95.88 94 GLY A O 1
ATOM 671 N N . VAL A 1 95 ? -7.369 9.449 -0.711 1.00 97.06 95 VAL A N 1
ATOM 672 C CA . VAL A 1 95 ? -6.124 8.796 -0.276 1.00 97.06 95 VAL A CA 1
ATOM 673 C C . VAL A 1 95 ? -5.025 8.875 -1.346 1.00 97.06 95 VAL A C 1
ATOM 675 O O . VAL A 1 95 ? -3.852 9.058 -1.025 1.00 97.06 95 VAL A O 1
ATOM 678 N N . GLU A 1 96 ? -5.399 8.826 -2.623 1.00 97.19 96 GLU A N 1
ATOM 679 C CA . GLU A 1 96 ? -4.501 9.004 -3.761 1.00 97.19 96 GLU A CA 1
ATOM 680 C C . GLU A 1 96 ? -3.903 10.413 -3.807 1.00 97.19 96 GLU A C 1
ATOM 682 O O . GLU A 1 96 ? -2.719 10.565 -4.097 1.00 97.19 96 GLU A O 1
ATOM 687 N N . ARG A 1 97 ? -4.684 11.439 -3.439 1.00 98.06 97 ARG A N 1
ATOM 688 C CA . ARG A 1 97 ? -4.202 12.824 -3.343 1.00 98.06 97 ARG A CA 1
ATOM 689 C C . ARG A 1 97 ? -3.193 12.975 -2.211 1.00 98.06 97 ARG A C 1
ATOM 691 O O . ARG A 1 97 ? -2.175 13.634 -2.397 1.00 98.06 97 ARG A O 1
ATOM 698 N N . VAL A 1 98 ? -3.460 12.351 -1.063 1.00 98.38 98 VAL A N 1
ATOM 699 C CA 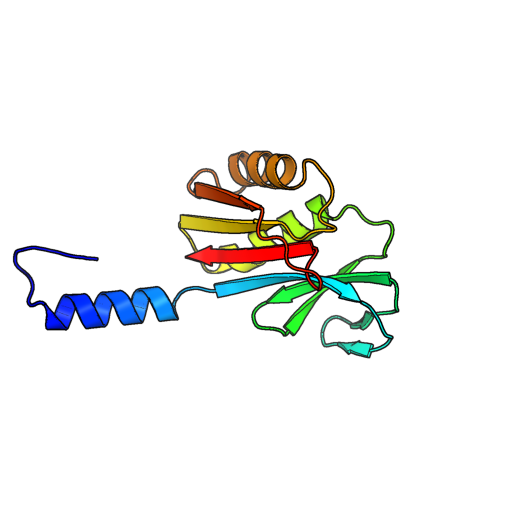. VAL A 1 98 ? -2.542 12.357 0.087 1.00 98.38 98 VAL A CA 1
ATOM 700 C C . VAL A 1 98 ? -1.202 11.722 -0.290 1.00 98.38 98 VAL A C 1
ATOM 702 O O . VAL A 1 98 ? -0.153 12.292 0.007 1.00 98.38 98 VAL A O 1
ATOM 705 N N . LEU A 1 99 ? -1.231 10.586 -0.992 1.00 98.38 99 LEU A N 1
ATOM 706 C CA . LEU A 1 99 ? -0.028 9.928 -1.505 1.00 98.38 99 LEU A CA 1
ATOM 707 C C . LEU A 1 99 ? 0.711 10.791 -2.533 1.00 98.38 99 LEU A C 1
ATOM 709 O O . LEU A 1 99 ? 1.930 10.921 -2.448 1.00 98.38 99 LEU A O 1
ATOM 713 N N . GLU A 1 100 ? -0.011 11.408 -3.471 1.00 98.31 100 GLU A N 1
ATOM 714 C CA . GLU A 1 100 ? 0.574 12.286 -4.491 1.00 98.31 100 GLU A CA 1
ATOM 715 C C . GLU A 1 100 ? 1.293 13.485 -3.856 1.00 98.31 100 GLU A C 1
ATOM 717 O O . GLU A 1 100 ? 2.430 13.802 -4.207 1.00 98.31 100 GLU A O 1
ATOM 722 N N . ASP A 1 101 ? 0.641 14.146 -2.898 1.00 98.50 101 ASP A N 1
ATOM 723 C CA . ASP A 1 101 ? 1.192 15.315 -2.220 1.00 98.50 101 ASP A CA 1
ATOM 724 C C . ASP A 1 101 ? 2.396 14.951 -1.341 1.00 98.50 101 ASP A C 1
ATOM 726 O O . ASP A 1 101 ? 3.374 15.701 -1.303 1.00 98.50 101 ASP A O 1
ATOM 730 N N . HIS A 1 102 ? 2.357 13.789 -0.683 1.00 98.50 102 HIS A N 1
ATOM 731 C CA . HIS A 1 102 ? 3.474 13.267 0.104 1.00 98.50 102 HIS A CA 1
ATOM 732 C C . HIS A 1 102 ? 4.687 12.929 -0.771 1.00 98.50 102 HIS A C 1
ATOM 734 O O . HIS A 1 102 ? 5.786 13.422 -0.510 1.00 98.50 102 HIS A O 1
ATOM 740 N N . LEU A 1 103 ? 4.490 12.152 -1.842 1.00 98.25 103 LEU A N 1
ATOM 741 C CA . LEU A 1 103 ? 5.566 11.746 -2.752 1.00 98.25 103 LEU A CA 1
ATOM 742 C C . LEU A 1 103 ? 6.220 12.948 -3.431 1.00 98.25 103 LEU A C 1
ATOM 744 O O . LEU A 1 103 ? 7.442 13.012 -3.500 1.00 98.25 103 LEU A O 1
ATOM 748 N N . ARG A 1 104 ? 5.443 13.965 -3.821 1.00 97.75 104 ARG A N 1
ATOM 749 C CA . ARG A 1 104 ? 5.986 15.198 -4.418 1.00 97.75 104 ARG A CA 1
ATOM 750 C C . ARG A 1 104 ? 7.022 15.896 -3.527 1.00 97.75 104 ARG A C 1
ATOM 752 O O . ARG A 1 104 ? 7.884 16.606 -4.041 1.00 97.75 104 ARG A O 1
ATOM 759 N N . VAL A 1 105 ? 6.923 15.738 -2.206 1.00 97.94 105 VAL A N 1
ATOM 760 C CA . VAL A 1 105 ? 7.840 16.350 -1.235 1.00 97.94 105 VAL A CA 1
ATOM 761 C C . VAL A 1 105 ? 8.956 15.390 -0.829 1.00 97.94 105 VAL A C 1
ATOM 763 O O . VAL A 1 105 ? 10.116 15.794 -0.800 1.00 97.94 105 VAL A O 1
ATOM 766 N N . ALA A 1 106 ? 8.612 14.147 -0.485 1.00 97.50 106 ALA A N 1
ATOM 767 C CA . ALA A 1 106 ? 9.552 13.179 0.077 1.00 97.50 106 ALA A CA 1
ATOM 768 C C . ALA A 1 106 ? 10.391 12.451 -0.988 1.00 97.50 106 ALA A C 1
ATOM 770 O O . ALA A 1 106 ? 11.551 12.136 -0.731 1.00 97.50 106 ALA A O 1
ATOM 771 N N . HIS A 1 107 ? 9.811 12.219 -2.168 1.00 97.25 107 HIS A N 1
ATOM 772 C CA . HIS A 1 107 ? 10.357 11.409 -3.259 1.00 97.25 107 HIS A CA 1
ATOM 773 C C . HIS A 1 107 ? 10.006 12.025 -4.631 1.00 97.25 107 HIS A C 1
ATOM 775 O O . HIS A 1 107 ? 9.278 11.414 -5.414 1.00 97.25 107 HIS A O 1
ATOM 781 N N . PRO A 1 108 ? 10.457 13.260 -4.934 1.00 96.75 108 PRO A N 1
ATOM 782 C CA . PRO A 1 108 ? 10.063 13.988 -6.148 1.00 96.75 108 PRO A CA 1
ATOM 783 C C . PRO A 1 108 ? 10.455 13.295 -7.464 1.00 96.75 108 PRO A C 1
ATOM 785 O O . PRO A 1 108 ? 9.940 13.654 -8.521 1.00 96.75 108 PRO A O 1
ATOM 788 N N . GLU A 1 109 ? 11.385 12.344 -7.414 1.00 96.06 109 GLU A N 1
ATOM 789 C CA . GLU A 1 109 ? 11.802 11.491 -8.524 1.00 96.06 109 GLU A CA 1
ATOM 790 C C . GLU A 1 109 ? 10.849 10.322 -8.813 1.00 96.06 109 GLU A C 1
ATOM 792 O O . GLU A 1 109 ? 10.969 9.708 -9.870 1.00 96.06 109 GLU A O 1
ATOM 797 N N . VAL A 1 110 ? 9.924 10.016 -7.898 1.00 97.88 110 VAL A N 1
ATOM 798 C CA . VAL A 1 110 ? 9.014 8.871 -7.994 1.00 97.88 110 VAL A CA 1
ATOM 799 C C . VAL A 1 110 ? 7.702 9.272 -8.659 1.00 97.88 110 VAL A C 1
ATOM 801 O O . VAL A 1 110 ? 7.016 10.202 -8.228 1.00 97.88 110 VAL A O 1
ATOM 804 N N . GLU A 1 111 ? 7.312 8.528 -9.690 1.00 98.00 111 GLU A N 1
ATOM 805 C CA . GLU A 1 111 ? 6.006 8.652 -10.330 1.00 98.00 111 GLU A CA 1
ATOM 806 C C . GLU A 1 111 ? 4.935 7.891 -9.533 1.00 98.00 111 GLU A C 1
ATOM 808 O O . GLU A 1 111 ? 5.169 6.781 -9.058 1.00 98.00 111 GLU A O 1
ATOM 813 N N . LEU A 1 112 ? 3.738 8.474 -9.397 1.00 98.31 112 LEU A N 1
ATOM 814 C CA . LEU A 1 112 ? 2.576 7.813 -8.800 1.00 98.31 112 LEU A CA 1
ATOM 815 C C . LEU A 1 112 ? 1.531 7.509 -9.875 1.00 98.31 112 LEU A C 1
ATOM 817 O O . LEU A 1 112 ? 1.007 8.421 -10.513 1.00 98.31 112 LEU A O 1
ATOM 821 N N . ALA A 1 113 ? 1.151 6.239 -9.993 1.00 98.19 113 ALA A N 1
ATOM 822 C CA . ALA A 1 113 ? 0.017 5.800 -10.796 1.00 98.19 113 ALA A CA 1
ATOM 823 C C . ALA A 1 113 ? -1.058 5.182 -9.892 1.00 98.19 113 ALA A C 1
ATOM 825 O O . ALA A 1 113 ? -0.838 4.130 -9.295 1.00 98.19 113 ALA A O 1
ATOM 826 N N . ALA A 1 114 ? -2.227 5.814 -9.787 1.00 97.62 114 ALA A N 1
ATOM 827 C CA . ALA A 1 114 ? -3.330 5.338 -8.952 1.00 97.62 114 ALA A CA 1
ATOM 828 C C . ALA A 1 114 ? -4.531 4.901 -9.802 1.00 97.62 114 ALA A C 1
ATOM 830 O O . ALA A 1 114 ? -4.92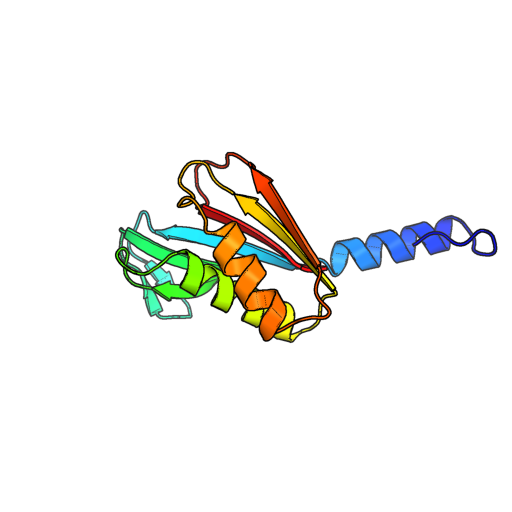0 5.594 -10.743 1.00 97.62 114 ALA A O 1
ATOM 831 N N . TYR A 1 115 ? -5.131 3.762 -9.455 1.00 97.56 115 TYR A N 1
ATOM 832 C CA . TYR A 1 115 ? -6.267 3.183 -10.170 1.00 97.56 115 TYR A CA 1
ATOM 833 C C . TYR A 1 115 ? -7.316 2.639 -9.203 1.00 97.56 115 TYR A C 1
ATOM 835 O O . TYR A 1 115 ? -6.977 2.048 -8.178 1.00 97.56 115 TYR A O 1
ATOM 843 N N . ASP A 1 116 ? -8.590 2.726 -9.580 1.00 96.19 116 ASP A N 1
ATOM 844 C CA . ASP A 1 116 ? -9.663 2.003 -8.896 1.00 96.19 116 ASP A CA 1
ATOM 845 C C . ASP A 1 116 ? -9.540 0.496 -9.162 1.00 96.19 116 ASP A C 1
ATOM 847 O O . ASP A 1 116 ? -9.861 0.000 -10.245 1.00 96.19 116 ASP A O 1
ATOM 851 N N . GLY A 1 117 ? -9.058 -0.251 -8.167 1.00 93.00 117 GLY A N 1
ATOM 852 C CA . GLY A 1 117 ? -8.852 -1.696 -8.259 1.00 93.00 117 GLY A CA 1
ATOM 853 C C . GLY A 1 117 ? -10.049 -2.524 -7.785 1.00 93.00 117 GLY A C 1
ATOM 854 O O . GLY A 1 117 ? -10.259 -3.649 -8.247 1.00 93.00 117 GLY A O 1
ATOM 855 N N . GLY A 1 118 ? -10.863 -1.984 -6.874 1.00 90.94 118 GLY A N 1
ATOM 856 C CA . GLY A 1 118 ? -12.118 -2.596 -6.434 1.00 90.94 118 GLY A CA 1
ATOM 857 C C . GLY A 1 118 ? -11.960 -3.894 -5.629 1.00 90.94 118 GLY A C 1
ATOM 858 O O . GLY A 1 118 ? -12.912 -4.688 -5.546 1.00 90.94 118 GLY A O 1
ATOM 859 N N . GLN A 1 119 ? -10.789 -4.116 -5.028 1.00 93.38 119 GLN A N 1
ATOM 860 C CA . GLN A 1 119 ? -10.526 -5.226 -4.112 1.00 93.38 119 GLN A CA 1
ATOM 861 C C . GLN A 1 119 ? -11.397 -5.111 -2.852 1.00 93.38 119 GLN A C 1
ATOM 863 O O . GLN A 1 119 ? -11.776 -4.016 -2.440 1.00 93.38 119 GLN A O 1
ATOM 868 N N . ARG A 1 120 ? -11.774 -6.258 -2.271 1.00 91.19 120 ARG A N 1
ATOM 869 C CA . ARG A 1 120 ? -12.649 -6.315 -1.085 1.00 91.19 120 ARG A CA 1
ATOM 870 C C . ARG A 1 120 ? -11.874 -6.291 0.226 1.00 91.19 120 ARG A C 1
ATOM 872 O O . ARG A 1 120 ? -12.320 -5.640 1.160 1.00 91.19 120 ARG A O 1
ATOM 879 N N . ASP A 1 121 ? -10.741 -6.983 0.257 1.00 91.44 121 ASP A N 1
ATOM 880 C CA . ASP A 1 121 ? -10.038 -7.304 1.504 1.00 91.44 121 ASP A CA 1
ATOM 881 C C . ASP A 1 121 ? -8.851 -6.365 1.784 1.00 91.44 121 ASP A C 1
ATOM 883 O O . ASP A 1 121 ? -8.307 -6.361 2.882 1.00 91.44 121 ASP A O 1
ATOM 887 N N . ALA A 1 122 ? -8.479 -5.531 0.809 1.00 96.31 122 ALA A N 1
ATOM 888 C CA . ALA A 1 122 ? -7.462 -4.494 0.949 1.00 96.31 122 ALA A CA 1
ATOM 889 C C . ALA A 1 122 ? -8.094 -3.115 0.744 1.00 96.31 122 ALA A C 1
ATOM 891 O O . ALA A 1 122 ? -8.922 -2.938 -0.152 1.00 96.31 122 ALA A O 1
ATOM 892 N N . LEU A 1 123 ? -7.676 -2.143 1.553 1.00 97.88 123 LEU A N 1
ATOM 893 C CA . LEU A 1 123 ? -7.950 -0.724 1.333 1.00 97.88 123 LEU A CA 1
ATOM 894 C C . LEU A 1 123 ? -7.079 -0.201 0.191 1.00 97.88 123 LEU A C 1
ATOM 896 O O . LEU A 1 123 ? -7.577 0.503 -0.679 1.00 97.88 123 LEU A O 1
ATOM 900 N N . LEU A 1 124 ? -5.801 -0.585 0.166 1.00 98.00 124 LEU A N 1
ATOM 901 C CA . LEU A 1 124 ? -4.874 -0.265 -0.916 1.00 98.00 124 LEU A CA 1
ATOM 902 C C . LEU A 1 124 ? -3.965 -1.460 -1.202 1.00 98.00 124 LEU A C 1
ATOM 904 O O . LEU A 1 124 ? -3.533 -2.144 -0.275 1.00 98.00 124 LEU A O 1
ATOM 908 N N . ILE A 1 125 ? -3.617 -1.665 -2.468 1.00 98.12 125 ILE A N 1
ATOM 909 C CA . ILE A 1 125 ? -2.465 -2.480 -2.872 1.00 98.12 125 ILE A CA 1
ATOM 910 C C . ILE A 1 125 ? -1.442 -1.543 -3.496 1.00 98.12 125 ILE A C 1
ATOM 912 O O . ILE A 1 125 ? -1.801 -0.707 -4.320 1.00 98.12 125 ILE A O 1
ATOM 916 N N . VAL A 1 126 ? -0.181 -1.704 -3.118 1.00 98.06 126 VAL A N 1
ATOM 917 C CA . VAL A 1 126 ? 0.937 -0.885 -3.579 1.00 98.06 126 VAL A CA 1
ATOM 918 C C . VAL A 1 126 ? 1.945 -1.776 -4.297 1.00 98.06 126 VAL A C 1
ATOM 920 O O . VAL A 1 126 ? 2.319 -2.832 -3.789 1.00 98.06 126 VAL A O 1
ATOM 923 N N . GLY A 1 127 ? 2.388 -1.356 -5.474 1.00 97.44 127 GLY A N 1
ATOM 924 C CA . GLY A 1 127 ? 3.556 -1.884 -6.167 1.00 97.44 127 GLY A CA 1
ATOM 925 C C . GLY A 1 127 ? 4.645 -0.818 -6.218 1.00 97.44 127 GLY A C 1
ATOM 926 O O . GLY A 1 127 ? 4.335 0.346 -6.464 1.00 97.44 127 GLY A O 1
ATOM 927 N N . VAL A 1 128 ? 5.894 -1.211 -5.979 1.00 97.31 128 VAL A N 1
ATOM 928 C CA . VAL A 1 128 ? 7.077 -0.361 -6.177 1.00 97.31 128 VAL A CA 1
ATOM 929 C C . VAL A 1 128 ? 8.029 -1.053 -7.140 1.00 97.31 128 VAL A C 1
ATOM 931 O O . VAL A 1 128 ? 8.343 -2.230 -6.937 1.00 97.31 128 VAL A O 1
ATOM 934 N N . GLU A 1 129 ? 8.485 -0.315 -8.150 1.00 92.94 129 GLU A N 1
ATOM 935 C CA . GLU A 1 129 ? 9.394 -0.772 -9.212 1.00 92.94 129 GLU A CA 1
ATOM 936 C C . GLU A 1 129 ? 10.661 0.087 -9.251 1.00 92.94 129 GLU A C 1
ATOM 938 O O . GLU A 1 129 ? 10.532 1.334 -9.204 1.00 92.94 129 GLU A O 1
#